Protein AF-A0A0S7CSK2-F1 (afdb_monomer_lite)

Structure (mmCIF, N/CA/C/O backbone):
data_AF-A0A0S7CSK2-F1
#
_entry.id   AF-A0A0S7CSK2-F1
#
loop_
_atom_site.group_PDB
_atom_site.id
_atom_site.type_symbol
_atom_site.label_atom_id
_atom_site.label_alt_id
_atom_site.label_comp_id
_atom_site.label_asym_id
_atom_site.label_entity_id
_atom_site.label_seq_id
_atom_site.pdbx_PDB_ins_code
_atom_site.Cartn_x
_atom_site.Cartn_y
_atom_site.Cartn_z
_atom_site.occupancy
_atom_site.B_iso_or_equiv
_atom_site.auth_seq_id
_atom_site.auth_comp_id
_atom_site.auth_asym_id
_atom_site.auth_atom_id
_atom_site.pdbx_PDB_model_num
ATOM 1 N N . MET A 1 1 ? -8.472 4.586 31.402 1.00 60.41 1 MET A N 1
ATOM 2 C CA . MET A 1 1 ? -7.124 5.013 30.947 1.00 60.41 1 MET A CA 1
ATOM 3 C C . MET A 1 1 ? -6.290 3.861 30.386 1.00 60.41 1 MET A C 1
ATOM 5 O O . MET A 1 1 ? -5.869 3.977 29.247 1.00 60.41 1 MET A O 1
ATOM 9 N N . LYS A 1 2 ? -6.118 2.730 31.095 1.00 77.56 2 LYS A N 1
ATOM 10 C CA . LYS A 1 2 ? -5.296 1.591 30.618 1.00 77.56 2 LYS A CA 1
ATOM 11 C C . LYS A 1 2 ? -5.677 1.072 29.217 1.00 77.56 2 LYS A C 1
ATOM 13 O O . LYS A 1 2 ? -4.796 0.855 28.397 1.00 77.56 2 LYS A O 1
ATOM 18 N N . THR A 1 3 ? -6.970 0.932 28.914 1.00 80.88 3 THR A N 1
ATOM 19 C CA . THR A 1 3 ? -7.446 0.451 27.600 1.00 80.88 3 THR A CA 1
ATOM 20 C C . THR A 1 3 ? -7.143 1.427 26.463 1.00 80.88 3 THR A C 1
ATOM 22 O O . THR A 1 3 ? -6.716 1.008 25.395 1.00 80.88 3 THR A O 1
ATOM 25 N N . VAL A 1 4 ? -7.298 2.732 26.705 1.00 86.69 4 VAL A N 1
ATOM 26 C CA . VAL A 1 4 ? -7.009 3.772 25.705 1.00 86.69 4 VAL A CA 1
ATOM 27 C C . VAL A 1 4 ? -5.518 3.788 25.374 1.00 86.69 4 VAL A C 1
ATOM 29 O O . VAL A 1 4 ? -5.161 3.769 24.204 1.00 86.69 4 VAL A O 1
ATOM 32 N N . SER A 1 5 ? -4.643 3.718 26.382 1.00 90.12 5 SER A N 1
ATOM 33 C CA . SER A 1 5 ? -3.192 3.641 26.163 1.00 90.12 5 SER A CA 1
ATOM 34 C C . SER A 1 5 ? -2.779 2.396 25.370 1.00 90.12 5 SER A C 1
ATOM 36 O O . SER A 1 5 ? -1.921 2.500 24.498 1.00 90.12 5 SER A O 1
ATOM 38 N N . LYS A 1 6 ? -3.416 1.236 25.611 1.00 90.12 6 LYS A N 1
ATOM 39 C CA . LYS A 1 6 ? -3.182 0.014 24.818 1.00 90.12 6 LYS A CA 1
ATOM 40 C C . LYS A 1 6 ? -3.583 0.198 23.348 1.00 90.12 6 LYS A C 1
ATOM 42 O O . LYS A 1 6 ? -2.832 -0.201 22.465 1.00 90.12 6 LYS A O 1
ATOM 47 N N . ILE A 1 7 ? -4.739 0.814 23.088 1.00 93.19 7 ILE A N 1
ATOM 48 C CA . ILE A 1 7 ? -5.220 1.077 21.720 1.00 93.19 7 ILE A CA 1
ATOM 49 C C . ILE A 1 7 ? -4.294 2.059 20.998 1.00 93.19 7 ILE A C 1
ATOM 51 O O . ILE A 1 7 ? -3.934 1.817 19.851 1.00 93.19 7 ILE A O 1
ATOM 55 N N . VAL A 1 8 ? -3.874 3.135 21.670 1.00 94.88 8 VAL A N 1
ATOM 56 C CA . VAL A 1 8 ? -2.944 4.120 21.098 1.00 94.88 8 VAL A CA 1
ATOM 57 C C . VAL A 1 8 ? -1.596 3.475 20.776 1.00 94.88 8 VAL A C 1
ATOM 59 O O . VAL A 1 8 ? -1.091 3.671 19.675 1.00 94.88 8 VAL A O 1
ATOM 62 N N . GLY A 1 9 ? -1.044 2.662 21.683 1.00 94.75 9 GLY A N 1
ATOM 63 C CA . GLY A 1 9 ? 0.193 1.916 21.424 1.00 94.75 9 GLY A CA 1
ATOM 64 C C . GLY A 1 9 ? 0.070 1.000 20.205 1.00 94.75 9 GLY A C 1
ATOM 65 O O . GLY A 1 9 ? 0.867 1.098 19.279 1.00 94.75 9 GLY A O 1
ATOM 66 N N . ALA A 1 10 ? -0.997 0.199 20.141 1.00 95.50 10 ALA A N 1
ATOM 67 C CA . ALA A 1 10 ? -1.250 -0.686 19.004 1.00 95.50 10 ALA A CA 1
ATOM 68 C C . ALA A 1 10 ? -1.441 0.074 17.680 1.00 95.50 10 ALA A C 1
ATOM 70 O O . ALA A 1 10 ? -1.034 -0.407 16.622 1.00 95.50 10 ALA A O 1
ATOM 71 N N . ALA A 1 11 ? -2.047 1.263 17.719 1.00 96.31 11 ALA A N 1
ATOM 72 C CA . ALA A 1 11 ? -2.178 2.107 16.540 1.00 96.31 11 ALA A CA 1
ATOM 73 C C . ALA A 1 11 ? -0.810 2.607 16.053 1.00 96.31 11 ALA A C 1
ATOM 75 O O . ALA A 1 11 ? -0.532 2.524 14.860 1.00 96.31 11 ALA A O 1
ATOM 76 N N . LEU A 1 12 ? 0.064 3.061 16.956 1.00 97.62 12 LEU A N 1
ATOM 77 C CA . LEU A 1 12 ? 1.427 3.479 16.609 1.00 97.62 12 LEU A CA 1
ATOM 78 C C . LEU A 1 12 ? 2.248 2.321 16.024 1.00 97.62 12 LEU A C 1
ATOM 80 O O . LEU A 1 12 ? 2.906 2.505 14.999 1.00 97.62 12 LEU A O 1
ATOM 84 N N . ASP A 1 13 ? 2.139 1.123 16.604 1.00 96.31 13 ASP A N 1
ATOM 85 C CA . ASP A 1 13 ? 2.776 -0.087 16.068 1.00 96.31 13 ASP A CA 1
ATOM 86 C C . ASP A 1 13 ? 2.270 -0.405 14.656 1.00 96.31 13 ASP A C 1
ATOM 88 O O . ASP A 1 13 ? 3.047 -0.751 13.765 1.00 96.31 13 ASP A O 1
ATOM 92 N N . GLY A 1 14 ? 0.964 -0.253 14.423 1.00 97.00 14 GLY A N 1
ATOM 93 C CA . GLY A 1 14 ? 0.372 -0.413 13.099 1.00 97.00 14 GLY A CA 1
ATOM 94 C C . GLY A 1 14 ? 0.844 0.634 12.088 1.00 97.00 14 GLY A C 1
ATOM 95 O O . GLY A 1 14 ? 1.073 0.279 10.932 1.00 97.00 14 GLY A O 1
ATOM 96 N N . VAL A 1 15 ? 1.066 1.887 12.503 1.00 97.94 15 VAL A N 1
ATOM 97 C CA . VAL A 1 15 ? 1.659 2.921 11.636 1.00 97.94 15 VAL A CA 1
ATOM 98 C C . VAL A 1 15 ? 3.089 2.544 11.256 1.00 97.94 15 VAL A C 1
ATOM 100 O O . VAL A 1 15 ? 3.424 2.529 10.070 1.00 97.94 15 VAL A O 1
ATOM 103 N N . ALA A 1 16 ? 3.920 2.203 12.243 1.00 97.88 16 ALA A N 1
ATOM 104 C CA . ALA A 1 16 ? 5.307 1.808 12.012 1.00 97.88 16 ALA A CA 1
ATOM 105 C C . ALA A 1 16 ? 5.396 0.560 11.116 1.00 97.88 16 ALA A C 1
ATOM 107 O O . ALA A 1 16 ? 6.156 0.541 10.146 1.00 97.88 16 ALA A O 1
ATOM 108 N N . GLY A 1 17 ? 4.565 -0.450 11.388 1.00 97.38 17 GLY A N 1
ATOM 109 C CA . GLY A 1 17 ? 4.471 -1.665 10.583 1.00 97.38 17 GLY A CA 1
ATOM 110 C C . GLY A 1 17 ? 3.996 -1.400 9.154 1.00 97.38 17 GLY A C 1
ATOM 111 O O . GLY A 1 17 ? 4.570 -1.943 8.212 1.00 97.38 17 GLY A O 1
ATOM 112 N N . GLY A 1 18 ? 3.000 -0.529 8.970 1.00 97.19 18 GLY A N 1
ATOM 113 C CA . GLY A 1 18 ? 2.500 -0.144 7.649 1.00 97.19 18 GLY A CA 1
ATOM 114 C C . GLY A 1 18 ? 3.541 0.596 6.810 1.00 97.19 18 GLY A C 1
ATOM 115 O O . GLY A 1 18 ? 3.712 0.287 5.630 1.00 97.19 18 GLY A O 1
ATOM 116 N N . LEU A 1 19 ? 4.290 1.520 7.422 1.00 96.94 19 LEU A N 1
ATOM 117 C CA . LEU A 1 19 ? 5.404 2.217 6.769 1.00 96.94 19 LEU A CA 1
ATOM 118 C C . LEU A 1 19 ? 6.522 1.248 6.368 1.00 96.94 19 LEU A C 1
ATOM 120 O O . LEU A 1 19 ? 6.993 1.289 5.230 1.00 96.94 19 LEU A O 1
ATOM 124 N N . ALA A 1 20 ? 6.915 0.348 7.274 1.00 97.62 20 ALA A N 1
ATOM 125 C CA . ALA A 1 20 ? 7.928 -0.664 6.993 1.00 97.62 20 ALA A CA 1
ATOM 126 C C . ALA A 1 20 ? 7.494 -1.600 5.853 1.00 97.62 20 ALA A C 1
ATOM 128 O O . ALA A 1 20 ? 8.274 -1.871 4.940 1.00 97.62 20 ALA A O 1
ATOM 129 N N . LEU A 1 21 ? 6.234 -2.042 5.858 1.00 96.56 21 LEU A N 1
ATOM 130 C CA . LEU A 1 21 ? 5.675 -2.883 4.803 1.00 96.56 21 LEU A CA 1
ATOM 131 C C . LEU A 1 21 ? 5.663 -2.163 3.447 1.00 96.56 21 LEU A C 1
ATOM 133 O O . LEU A 1 21 ? 6.101 -2.736 2.450 1.00 96.56 21 LEU A O 1
ATOM 137 N N . ALA A 1 22 ? 5.209 -0.908 3.404 1.00 95.56 22 ALA A N 1
ATOM 138 C CA . ALA A 1 22 ? 5.211 -0.105 2.183 1.00 95.56 22 ALA A CA 1
ATOM 139 C C . ALA A 1 22 ? 6.632 0.073 1.621 1.00 95.56 22 ALA A C 1
ATOM 141 O O . ALA A 1 22 ? 6.836 -0.056 0.412 1.00 95.56 22 ALA A O 1
ATOM 142 N N . PHE A 1 23 ? 7.621 0.295 2.491 1.00 95.00 23 PHE A N 1
ATOM 143 C CA . PHE A 1 23 ? 9.027 0.388 2.099 1.00 95.00 23 PHE A CA 1
ATOM 144 C C . PHE A 1 23 ? 9.560 -0.929 1.514 1.00 95.00 23 PHE A C 1
ATOM 146 O O . PHE A 1 23 ? 10.162 -0.925 0.441 1.00 95.00 23 PHE A O 1
ATOM 153 N N . ILE A 1 24 ? 9.287 -2.068 2.159 1.00 96.50 24 ILE A N 1
ATOM 154 C CA . ILE A 1 24 ? 9.699 -3.390 1.657 1.00 96.50 24 ILE A CA 1
ATOM 155 C C . ILE A 1 24 ? 9.079 -3.669 0.283 1.00 96.50 24 ILE A C 1
ATOM 157 O O . ILE A 1 24 ? 9.773 -4.115 -0.631 1.00 96.50 24 ILE A O 1
ATOM 161 N N . LEU A 1 25 ? 7.788 -3.374 0.111 1.00 95.25 25 LEU A N 1
ATOM 162 C CA . LEU A 1 25 ? 7.090 -3.549 -1.164 1.00 95.25 25 LEU A CA 1
ATOM 163 C C . LEU A 1 25 ? 7.661 -2.639 -2.260 1.00 95.25 25 LEU A C 1
ATOM 165 O O . LEU A 1 25 ? 7.833 -3.087 -3.392 1.00 95.25 25 LEU A O 1
ATOM 169 N N . CYS A 1 26 ? 8.006 -1.394 -1.927 1.00 94.56 26 CYS A N 1
ATOM 170 C CA . CYS A 1 26 ? 8.695 -0.475 -2.833 1.00 94.56 26 CYS A CA 1
ATOM 171 C C . CYS A 1 26 ? 10.027 -1.065 -3.328 1.00 94.56 26 CYS A C 1
ATOM 173 O O . CYS A 1 26 ? 10.259 -1.147 -4.540 1.00 94.56 26 CYS A O 1
ATOM 175 N N . VAL A 1 27 ? 10.870 -1.552 -2.410 1.00 95.56 27 VAL A N 1
ATOM 176 C CA . VAL A 1 27 ? 12.150 -2.191 -2.754 1.00 95.56 27 VAL A CA 1
ATOM 177 C C . VAL A 1 27 ? 11.924 -3.437 -3.612 1.00 95.56 27 VAL A C 1
ATOM 179 O O . VAL A 1 27 ? 12.580 -3.594 -4.640 1.00 95.56 27 VAL A O 1
ATOM 182 N N . ALA A 1 28 ? 10.967 -4.293 -3.253 1.00 96.06 28 ALA A N 1
ATOM 183 C CA . ALA A 1 28 ? 10.667 -5.508 -4.006 1.00 96.06 28 ALA A CA 1
ATOM 184 C C . ALA A 1 28 ? 10.258 -5.209 -5.460 1.00 96.06 28 ALA A C 1
ATOM 186 O O . ALA A 1 28 ? 10.817 -5.793 -6.389 1.00 96.06 28 ALA A O 1
ATOM 187 N N . VAL A 1 29 ? 9.338 -4.261 -5.675 1.00 96.12 29 VAL A N 1
ATOM 188 C CA . VAL A 1 29 ? 8.897 -3.852 -7.022 1.00 96.12 29 VAL A CA 1
ATOM 189 C C . VAL A 1 29 ? 10.062 -3.264 -7.825 1.00 96.12 29 VAL A C 1
ATOM 191 O O . VAL A 1 29 ? 10.216 -3.573 -9.006 1.00 96.12 29 VAL A O 1
ATOM 194 N N . SER A 1 30 ? 10.924 -2.481 -7.173 1.00 95.06 30 SER A N 1
ATOM 195 C CA . SER A 1 30 ? 12.126 -1.900 -7.781 1.00 95.06 30 SER A CA 1
ATOM 196 C C . SER A 1 30 ? 13.119 -2.970 -8.246 1.00 95.06 30 SER A C 1
ATOM 198 O O . SER A 1 30 ? 13.597 -2.931 -9.381 1.00 95.06 30 SER A O 1
ATOM 200 N N . VAL A 1 31 ? 13.394 -3.965 -7.397 1.00 95.69 31 VAL A N 1
ATOM 201 C CA . VAL A 1 31 ? 14.291 -5.086 -7.719 1.00 95.69 31 VAL A CA 1
ATOM 202 C C . VAL A 1 31 ? 13.735 -5.915 -8.877 1.00 95.69 31 VAL A C 1
ATOM 204 O O . VAL A 1 31 ? 14.488 -6.270 -9.786 1.00 95.69 31 VAL A O 1
ATOM 207 N N . ILE A 1 32 ? 12.425 -6.186 -8.897 1.00 95.88 32 ILE A N 1
ATOM 208 C CA . ILE A 1 32 ? 11.771 -6.888 -10.013 1.00 95.88 32 ILE A CA 1
ATOM 209 C C . ILE A 1 32 ? 11.928 -6.090 -11.313 1.00 95.88 32 ILE A C 1
ATOM 211 O O . ILE A 1 32 ? 12.325 -6.661 -12.328 1.00 95.88 32 ILE A O 1
ATOM 215 N N . ALA A 1 33 ? 11.681 -4.777 -11.293 1.00 96.12 33 ALA A N 1
ATOM 216 C CA . ALA A 1 33 ? 11.812 -3.944 -12.488 1.00 96.12 33 ALA A CA 1
ATOM 217 C C . ALA A 1 33 ? 13.244 -3.948 -13.050 1.00 96.12 33 ALA A C 1
ATOM 219 O O . ALA A 1 33 ? 13.450 -4.109 -14.254 1.00 96.12 33 ALA A O 1
ATOM 220 N N . ILE A 1 34 ? 14.249 -3.829 -12.176 1.00 94.56 34 ILE A N 1
ATOM 221 C CA . ILE A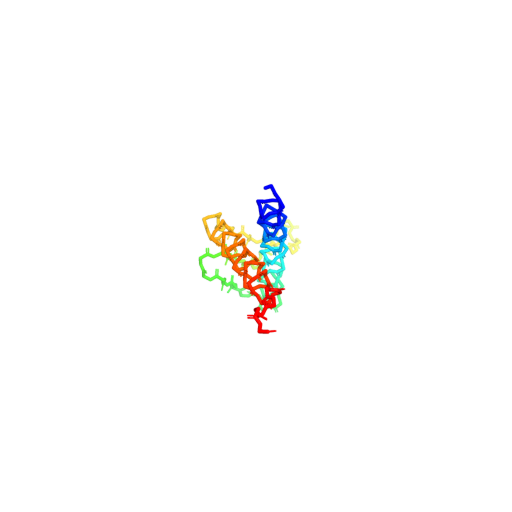 1 34 ? 15.664 -3.837 -12.571 1.00 94.56 34 ILE A CA 1
ATOM 222 C C . ILE A 1 34 ? 16.074 -5.206 -13.126 1.00 94.56 34 ILE A C 1
ATOM 224 O O . ILE A 1 34 ? 16.661 -5.276 -14.208 1.00 94.56 34 ILE A O 1
ATOM 228 N N . SER A 1 35 ? 15.763 -6.283 -12.399 1.00 95.38 35 SER A N 1
ATOM 229 C CA . SER A 1 35 ? 16.189 -7.649 -12.742 1.00 95.38 35 SER A CA 1
ATOM 230 C C . SER A 1 35 ? 15.543 -8.178 -14.020 1.00 95.38 35 SER A C 1
ATOM 232 O O . SER A 1 35 ? 16.204 -8.858 -14.800 1.00 95.38 35 SER A O 1
ATOM 234 N N . THR A 1 36 ? 14.278 -7.837 -14.267 1.00 94.12 36 THR A N 1
ATOM 235 C CA . THR A 1 36 ? 13.545 -8.278 -15.466 1.00 94.12 36 THR A CA 1
ATOM 236 C C . THR A 1 36 ? 13.717 -7.337 -16.655 1.00 94.12 36 THR A C 1
ATOM 238 O O . THR A 1 36 ? 13.339 -7.681 -17.774 1.00 94.12 36 THR A O 1
ATOM 241 N N . GLY A 1 37 ? 14.231 -6.123 -16.426 1.00 90.69 37 GLY A N 1
ATOM 242 C CA . GLY A 1 37 ? 14.269 -5.059 -17.431 1.00 90.69 37 GLY A CA 1
ATOM 243 C C . GLY A 1 37 ? 12.886 -4.616 -17.919 1.00 90.69 37 GLY A C 1
ATOM 244 O O . GLY A 1 37 ? 12.795 -3.910 -18.917 1.00 90.69 37 GLY A O 1
ATOM 245 N N . SER A 1 38 ? 11.820 -5.037 -17.237 1.00 89.69 38 SER A N 1
ATOM 246 C CA . SER A 1 38 ? 10.430 -4.786 -17.606 1.00 89.69 38 SER A CA 1
ATOM 247 C C . SER A 1 38 ? 9.740 -3.936 -16.544 1.00 89.69 38 SER A C 1
ATOM 249 O O . SER A 1 38 ? 10.186 -3.842 -15.401 1.00 89.69 38 SER A O 1
ATOM 251 N N . ARG A 1 39 ? 8.619 -3.310 -16.910 1.00 94.62 39 ARG A N 1
ATOM 252 C CA . ARG A 1 39 ? 7.785 -2.561 -15.964 1.00 94.62 39 ARG A CA 1
ATOM 253 C C . ARG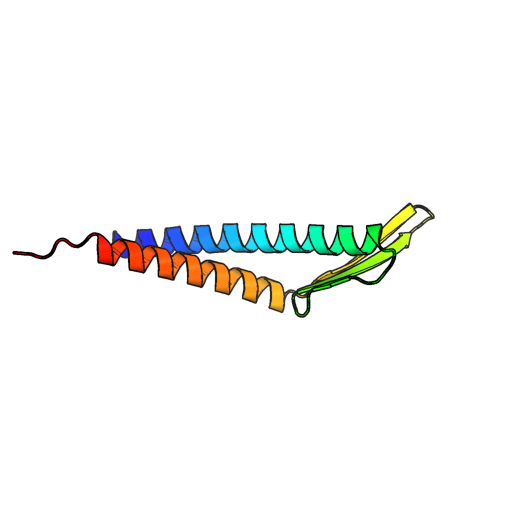 A 1 39 ? 7.203 -3.510 -14.911 1.00 94.62 39 ARG A C 1
ATOM 255 O O . ARG A 1 39 ? 6.439 -4.411 -15.249 1.00 94.62 39 ARG A O 1
ATOM 262 N N . ALA A 1 40 ? 7.497 -3.258 -13.639 1.00 96.81 40 ALA A N 1
ATOM 263 C CA . ALA A 1 40 ? 6.889 -3.938 -12.502 1.00 96.81 40 ALA A CA 1
ATOM 264 C C . ALA A 1 40 ? 5.818 -3.038 -11.880 1.00 96.81 40 ALA A C 1
ATOM 266 O O . ALA A 1 40 ? 6.035 -1.849 -11.652 1.00 96.81 40 ALA A O 1
ATOM 267 N N . THR A 1 41 ? 4.637 -3.590 -11.617 1.00 96.50 41 THR A N 1
ATOM 268 C CA . THR A 1 41 ? 3.523 -2.828 -11.042 1.00 96.50 41 THR A CA 1
ATOM 269 C C . THR A 1 41 ? 2.925 -3.597 -9.879 1.00 96.50 41 THR A C 1
ATOM 271 O O . THR A 1 41 ? 2.551 -4.757 -10.028 1.00 96.50 41 THR A O 1
ATOM 274 N N . LEU A 1 42 ? 2.806 -2.924 -8.738 1.00 94.94 42 LEU A N 1
ATOM 275 C CA . LEU A 1 42 ? 1.955 -3.325 -7.631 1.00 94.94 42 LEU A CA 1
ATOM 276 C C . LEU A 1 42 ? 0.694 -2.449 -7.686 1.00 94.94 42 LEU A C 1
ATOM 278 O O . LEU A 1 42 ? 0.766 -1.266 -7.330 1.00 94.94 42 LEU A O 1
ATOM 282 N N . PRO A 1 43 ? -0.439 -2.978 -8.182 1.00 94.12 43 PRO A N 1
ATOM 283 C CA . PRO A 1 43 ? -1.629 -2.182 -8.450 1.00 94.12 43 PRO A CA 1
ATOM 284 C C . PRO A 1 43 ? -2.079 -1.375 -7.234 1.00 94.12 43 PRO A C 1
ATOM 286 O O . PRO A 1 43 ? -2.136 -1.880 -6.116 1.00 94.12 43 PRO A O 1
ATOM 289 N N . GLY A 1 44 ? -2.380 -0.098 -7.464 1.00 92.19 44 GLY A N 1
ATOM 290 C CA . GLY A 1 44 ? -2.804 0.825 -6.413 1.00 92.19 44 GLY A CA 1
ATOM 291 C C . GLY A 1 44 ? -1.684 1.338 -5.506 1.00 92.19 44 GLY A C 1
ATOM 292 O O . GLY A 1 44 ? -1.952 2.267 -4.759 1.00 92.19 44 GLY A O 1
ATOM 293 N N . LEU A 1 45 ? -0.454 0.816 -5.588 1.00 94.12 45 LEU A N 1
ATOM 294 C CA . LEU A 1 45 ? 0.657 1.193 -4.704 1.00 94.12 45 LEU A CA 1
ATOM 295 C C . LEU A 1 45 ? 1.852 1.773 -5.454 1.00 94.12 45 LEU A C 1
ATOM 297 O O . LEU A 1 45 ? 2.207 2.926 -5.230 1.00 94.12 45 LEU A O 1
ATOM 301 N N . PHE A 1 46 ? 2.471 0.991 -6.337 1.00 95.12 46 PHE A N 1
ATOM 302 C CA . PHE A 1 46 ? 3.752 1.347 -6.944 1.00 95.12 46 PHE A CA 1
ATOM 303 C C . PHE A 1 46 ? 3.808 0.907 -8.399 1.00 95.12 46 PHE A C 1
ATOM 305 O O . PHE A 1 46 ? 3.367 -0.185 -8.753 1.00 95.12 46 PHE A O 1
ATOM 312 N N . THR A 1 47 ? 4.418 1.729 -9.240 1.00 96.19 47 THR A N 1
ATOM 313 C CA . THR A 1 47 ? 4.950 1.290 -10.529 1.00 96.19 47 THR A CA 1
ATOM 314 C C . THR A 1 47 ? 6.437 1.599 -10.551 1.00 96.19 47 THR A C 1
ATOM 316 O O . THR A 1 47 ? 6.828 2.712 -10.209 1.00 96.19 47 THR A O 1
ATOM 319 N N . ALA A 1 48 ? 7.252 0.635 -10.965 1.00 96.56 48 ALA A N 1
ATOM 320 C CA . ALA A 1 48 ? 8.669 0.839 -11.210 1.00 96.56 48 ALA A CA 1
ATOM 321 C C . ALA A 1 48 ? 9.033 0.349 -12.612 1.00 96.56 48 ALA A C 1
ATOM 323 O O . ALA A 1 48 ? 8.617 -0.734 -13.032 1.00 96.56 48 ALA A O 1
ATOM 324 N N . THR A 1 49 ? 9.843 1.128 -13.315 1.00 96.06 49 THR A N 1
ATOM 325 C CA . THR A 1 49 ? 10.398 0.746 -14.613 1.00 96.06 49 THR A CA 1
ATOM 326 C C . THR A 1 49 ? 11.902 0.968 -14.586 1.00 96.06 49 THR A C 1
ATOM 328 O O . THR A 1 49 ? 12.385 1.971 -14.057 1.00 96.06 49 THR A O 1
ATOM 331 N N . ARG A 1 50 ? 12.657 0.017 -15.142 1.00 93.75 50 ARG A N 1
ATOM 332 C CA . ARG A 1 50 ? 14.092 0.192 -15.356 1.00 93.75 50 ARG A CA 1
ATOM 333 C C . ARG A 1 50 ? 14.308 1.294 -16.392 1.00 93.75 50 ARG A C 1
ATOM 335 O O . ARG A 1 50 ? 13.827 1.172 -17.514 1.00 93.75 50 ARG A O 1
ATOM 342 N N . GLY A 1 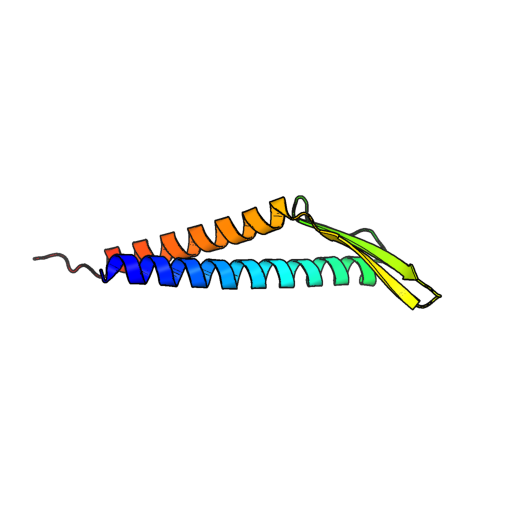51 ? 15.060 2.319 -16.017 1.00 90.00 51 GLY A N 1
ATOM 343 C CA . GLY A 1 51 ? 15.472 3.410 -16.892 1.00 90.00 51 GLY A CA 1
ATOM 344 C C . GLY A 1 51 ? 16.992 3.514 -16.991 1.00 90.00 51 GLY A C 1
ATOM 345 O O . GLY A 1 51 ? 17.744 2.701 -16.436 1.00 90.00 51 GLY A O 1
ATOM 346 N N . ALA A 1 52 ? 17.446 4.542 -17.697 1.00 89.44 52 ALA A N 1
ATOM 347 C CA . ALA A 1 52 ? 18.842 4.945 -17.725 1.00 89.44 52 ALA A CA 1
ATOM 348 C C . ALA A 1 52 ? 18.924 6.470 -17.682 1.00 89.44 52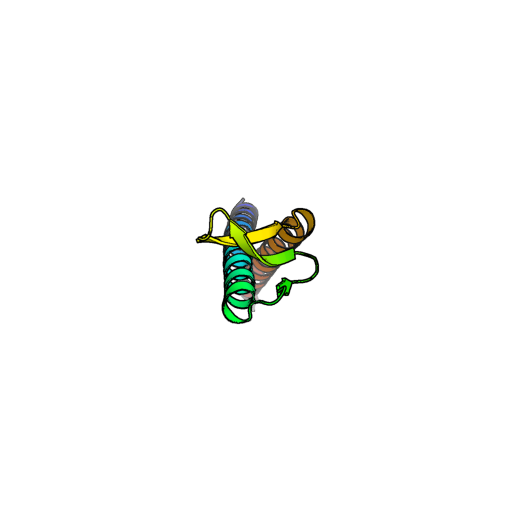 ALA A C 1
ATOM 350 O O . ALA A 1 52 ? 18.247 7.147 -18.452 1.00 89.44 52 ALA A O 1
ATOM 351 N N . GLU A 1 53 ? 19.773 7.000 -16.807 1.00 88.44 53 GLU A N 1
ATOM 352 C CA . GLU A 1 53 ? 20.021 8.435 -16.689 1.00 88.44 53 GLU A CA 1
ATOM 353 C C . GLU A 1 53 ? 21.534 8.659 -16.734 1.00 88.44 53 GLU A C 1
ATOM 355 O O . GLU A 1 53 ? 22.286 8.041 -15.981 1.00 88.44 53 GLU A O 1
ATOM 360 N N . ASN A 1 54 ? 22.004 9.478 -17.680 1.00 89.75 54 ASN A N 1
ATOM 361 C CA . ASN A 1 54 ? 23.435 9.726 -17.923 1.00 89.75 54 ASN A CA 1
ATOM 362 C C . ASN A 1 54 ? 24.279 8.449 -18.135 1.00 89.75 54 ASN A C 1
ATOM 364 O O . ASN A 1 54 ? 25.443 8.387 -17.746 1.00 89.75 54 ASN A O 1
ATOM 368 N N . GLY A 1 55 ? 23.691 7.410 -18.737 1.00 86.88 55 GLY A N 1
ATOM 369 C CA . GLY A 1 55 ? 24.359 6.124 -18.979 1.00 86.88 55 GLY A CA 1
ATOM 370 C C . GLY A 1 55 ? 24.465 5.212 -17.750 1.00 86.88 55 GLY A C 1
ATOM 371 O O . GLY A 1 55 ? 24.966 4.095 -17.874 1.00 86.88 55 GLY A O 1
ATOM 372 N N . ALA A 1 56 ? 23.967 5.645 -16.589 1.00 88.88 56 ALA A N 1
ATOM 373 C CA . ALA A 1 56 ? 23.869 4.833 -15.383 1.00 88.88 56 ALA A CA 1
ATOM 374 C C . ALA A 1 56 ? 22.480 4.191 -15.251 1.00 88.88 56 ALA A C 1
ATOM 376 O O . ALA A 1 56 ? 21.488 4.682 -15.794 1.00 88.88 56 ALA A O 1
ATOM 377 N N . LEU A 1 57 ? 22.409 3.080 -14.511 1.00 89.38 57 LEU A N 1
ATOM 378 C CA . LEU A 1 57 ? 21.144 2.439 -14.163 1.00 89.38 57 LEU A CA 1
ATOM 379 C C . LEU A 1 57 ? 20.296 3.408 -13.332 1.00 89.38 57 LEU A C 1
ATOM 381 O O . LEU A 1 57 ? 20.713 3.814 -12.248 1.00 89.38 57 LEU A O 1
ATOM 385 N N . ALA A 1 58 ? 19.099 3.718 -13.822 1.00 91.44 58 ALA A N 1
ATOM 386 C CA . ALA A 1 58 ? 18.123 4.535 -13.118 1.00 91.44 58 ALA A CA 1
ATOM 387 C C . ALA A 1 58 ? 16.825 3.749 -12.910 1.00 91.44 58 ALA A C 1
ATOM 389 O O . ALA A 1 58 ? 16.541 2.767 -13.606 1.00 91.44 58 ALA A O 1
ATOM 390 N N . LEU A 1 59 ? 16.032 4.183 -11.936 1.00 92.25 59 LEU A N 1
ATOM 391 C CA . LEU A 1 59 ? 14.718 3.619 -11.674 1.00 92.25 59 LEU A CA 1
ATOM 392 C C . LEU A 1 59 ? 13.674 4.725 -11.758 1.00 92.25 59 LEU A C 1
ATOM 394 O O . LEU A 1 59 ? 13.665 5.647 -10.946 1.00 92.25 59 LEU A O 1
ATOM 398 N N . GLU A 1 60 ? 12.760 4.594 -12.710 1.00 93.31 60 GLU A N 1
ATOM 399 C CA . GLU A 1 60 ? 11.583 5.447 -12.772 1.00 93.31 60 GLU A CA 1
ATOM 400 C C . GLU A 1 60 ? 10.527 4.870 -11.835 1.00 93.31 60 GLU A C 1
ATOM 402 O O . GLU A 1 60 ? 9.898 3.850 -12.131 1.00 93.31 60 GLU A O 1
ATOM 407 N N . PHE A 1 61 ? 10.366 5.505 -10.676 1.00 93.38 61 PHE A N 1
ATOM 408 C CA . PHE A 1 61 ? 9.447 5.062 -9.637 1.00 93.38 61 PHE A CA 1
ATOM 409 C C . PHE A 1 61 ? 8.255 6.011 -9.514 1.00 93.38 61 PHE A C 1
ATOM 411 O O . PHE A 1 61 ? 8.416 7.211 -9.301 1.00 93.38 61 PHE A O 1
ATOM 418 N N . GLN A 1 62 ? 7.047 5.463 -9.615 1.00 94.88 62 GLN A N 1
ATOM 419 C CA . GLN A 1 62 ? 5.792 6.200 -9.503 1.00 94.88 62 GLN A CA 1
ATOM 420 C C . GLN A 1 62 ? 5.017 5.695 -8.278 1.00 94.88 62 GLN A C 1
ATOM 422 O O . GLN A 1 62 ? 4.357 4.648 -8.353 1.00 94.88 62 GLN A O 1
ATOM 427 N N . PRO A 1 63 ? 5.106 6.399 -7.136 1.00 93.38 63 PRO A N 1
ATOM 428 C CA . PRO A 1 63 ? 4.348 6.053 -5.945 1.00 93.38 63 PRO A CA 1
ATOM 429 C C . PRO A 1 63 ? 2.888 6.497 -6.053 1.00 93.38 63 PRO A C 1
ATOM 431 O O . PRO A 1 63 ? 2.580 7.580 -6.548 1.00 93.38 63 PRO A O 1
ATOM 434 N N . ASN A 1 64 ? 1.985 5.693 -5.495 1.00 96.12 64 ASN A N 1
ATOM 435 C CA . ASN A 1 64 ? 0.603 6.075 -5.244 1.00 96.12 64 ASN A CA 1
ATOM 436 C C . ASN A 1 64 ? 0.405 6.343 -3.746 1.00 96.12 64 ASN A C 1
ATOM 438 O O . ASN A 1 64 ? 0.261 5.425 -2.934 1.00 96.12 64 ASN A O 1
ATOM 442 N N . PHE A 1 65 ? 0.369 7.626 -3.385 1.00 92.44 65 PHE A N 1
ATOM 443 C CA . PHE A 1 65 ? 0.198 8.069 -2.001 1.00 92.44 65 PHE A CA 1
ATOM 444 C C . PHE A 1 65 ? -1.106 7.583 -1.368 1.00 92.44 65 PHE A C 1
ATOM 446 O O . PHE A 1 65 ? -1.098 7.189 -0.204 1.00 92.44 65 PHE A O 1
ATOM 453 N N . ALA A 1 66 ? -2.206 7.552 -2.124 1.00 95.00 66 ALA A N 1
ATOM 454 C CA . ALA A 1 66 ? -3.479 7.056 -1.611 1.00 95.00 66 ALA A CA 1
ATOM 455 C C . ALA A 1 66 ? -3.378 5.568 -1.246 1.00 95.00 66 ALA A C 1
ATOM 457 O O . ALA A 1 66 ? -3.799 5.169 -0.162 1.00 95.00 66 ALA A O 1
ATOM 458 N N . GLY A 1 67 ? -2.737 4.764 -2.099 1.00 93.88 67 GLY A N 1
ATOM 459 C CA . GLY A 1 67 ? -2.459 3.359 -1.803 1.00 93.88 67 GLY A CA 1
ATOM 460 C C . GLY A 1 67 ? -1.620 3.163 -0.548 1.00 93.88 67 GLY A C 1
ATOM 461 O O . GLY A 1 67 ? -1.945 2.319 0.286 1.00 93.88 67 GLY A O 1
ATOM 462 N N . MET A 1 68 ? -0.567 3.966 -0.378 1.00 94.44 68 MET A N 1
ATOM 463 C CA . MET A 1 68 ? 0.285 3.893 0.814 1.00 94.44 68 MET A CA 1
ATOM 464 C C . MET A 1 68 ? -0.493 4.222 2.092 1.00 94.44 68 MET A C 1
ATOM 466 O O . MET A 1 68 ? -0.373 3.500 3.081 1.00 94.44 68 MET A O 1
ATOM 470 N N . VAL A 1 69 ? -1.336 5.260 2.064 1.00 95.56 69 VAL A N 1
ATOM 471 C CA . VAL A 1 69 ? -2.212 5.604 3.194 1.00 95.56 69 VAL A CA 1
ATOM 472 C C . VAL A 1 69 ? -3.169 4.456 3.511 1.00 95.56 69 VAL A C 1
ATOM 474 O O . VAL A 1 69 ? -3.347 4.130 4.683 1.00 95.56 69 VAL A O 1
ATOM 477 N N . VAL A 1 70 ? -3.738 3.800 2.495 1.00 95.88 70 VAL A N 1
ATOM 478 C CA . VAL A 1 70 ? -4.610 2.632 2.689 1.00 95.88 70 VAL A CA 1
ATOM 479 C C . VAL A 1 70 ? -3.857 1.478 3.350 1.00 95.88 70 VAL A C 1
ATOM 481 O O . VAL A 1 70 ? -4.370 0.903 4.306 1.00 95.88 70 VAL A O 1
ATOM 484 N N . VAL A 1 71 ? -2.635 1.160 2.912 1.00 95.69 71 VAL A N 1
ATOM 485 C CA . VAL A 1 71 ? -1.817 0.108 3.545 1.00 95.69 71 VAL A CA 1
ATOM 486 C C . VAL A 1 71 ? -1.557 0.428 5.013 1.00 95.69 71 VAL A C 1
ATOM 488 O O . VAL A 1 71 ? -1.786 -0.425 5.867 1.00 95.69 71 VAL A O 1
ATOM 491 N N . ILE A 1 72 ? -1.158 1.663 5.321 1.00 97.25 72 ILE A N 1
ATOM 492 C CA . ILE A 1 72 ? -0.918 2.096 6.702 1.00 97.25 72 ILE A CA 1
ATOM 493 C C . ILE A 1 72 ? -2.204 1.992 7.527 1.00 97.25 72 ILE A C 1
ATOM 495 O O . ILE A 1 72 ? -2.186 1.431 8.621 1.00 97.25 72 ILE A O 1
ATOM 499 N N . ALA A 1 73 ? -3.332 2.473 7.002 1.00 97.50 73 ALA A N 1
ATOM 500 C CA . ALA A 1 73 ? -4.619 2.409 7.686 1.00 97.50 73 ALA A CA 1
ATOM 501 C C . ALA A 1 73 ? -5.051 0.960 7.969 1.00 97.50 73 ALA A C 1
ATOM 503 O O . ALA A 1 73 ? -5.528 0.662 9.065 1.00 97.50 73 ALA A O 1
ATOM 504 N N . LEU A 1 74 ? -4.838 0.045 7.019 1.00 97.56 74 LEU A N 1
ATOM 505 C CA . LEU A 1 74 ? -5.111 -1.378 7.208 1.00 97.56 74 LEU A CA 1
ATOM 506 C C . LEU A 1 74 ? -4.174 -2.003 8.249 1.00 97.56 74 LEU A C 1
ATOM 508 O O . LEU A 1 74 ? -4.641 -2.764 9.094 1.00 97.56 74 LEU A O 1
ATOM 512 N N . SER A 1 75 ? -2.885 -1.656 8.251 1.00 97.94 75 SER A N 1
ATOM 513 C CA . SER A 1 75 ? -1.939 -2.112 9.278 1.00 97.94 75 SER A CA 1
ATOM 514 C C . SER A 1 75 ? -2.326 -1.619 10.675 1.00 97.94 75 SER A C 1
ATOM 516 O O . SER A 1 75 ? -2.330 -2.409 11.618 1.00 97.94 75 SER A O 1
ATOM 518 N N . VAL A 1 76 ? -2.737 -0.353 10.808 1.00 98.19 76 VAL A N 1
ATOM 519 C CA . VAL A 1 76 ? -3.296 0.208 12.050 1.00 98.19 76 VAL A CA 1
ATOM 520 C C . VAL A 1 76 ? -4.529 -0.565 12.494 1.00 98.19 76 VAL A C 1
ATOM 522 O O . VAL A 1 76 ? -4.602 -0.992 13.648 1.00 98.19 76 VAL A O 1
ATOM 525 N N . LEU A 1 77 ? -5.479 -0.786 11.584 1.00 97.88 77 LEU A N 1
ATOM 526 C CA . LEU A 1 77 ? -6.709 -1.507 11.888 1.00 97.88 77 LEU A CA 1
ATOM 527 C C . LEU A 1 77 ? -6.413 -2.925 12.387 1.00 97.88 77 LEU A C 1
ATOM 529 O O . LEU A 1 77 ? -6.948 -3.330 13.418 1.00 97.88 77 LEU A O 1
ATOM 533 N N . VAL A 1 78 ? -5.531 -3.659 11.704 1.00 97.62 78 VAL A N 1
ATOM 534 C CA . VAL A 1 78 ? -5.124 -5.011 12.109 1.00 97.62 78 VAL A CA 1
ATOM 535 C C . VAL A 1 78 ? -4.477 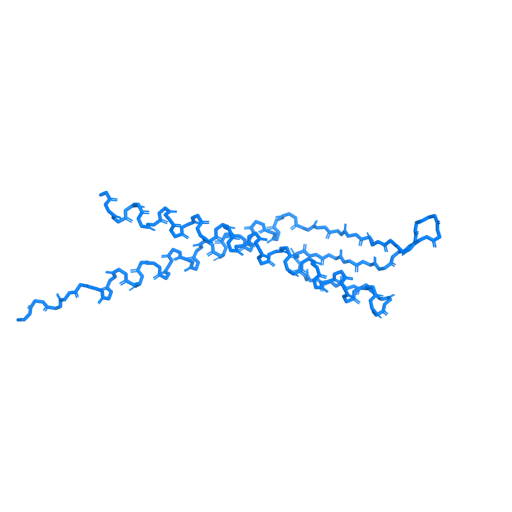-4.993 13.493 1.00 97.62 78 VAL A C 1
ATOM 537 O O . VAL A 1 78 ? -4.890 -5.768 14.358 1.00 97.62 78 VAL A O 1
ATOM 540 N N . SER A 1 79 ? -3.519 -4.098 13.745 1.00 96.75 79 SER A N 1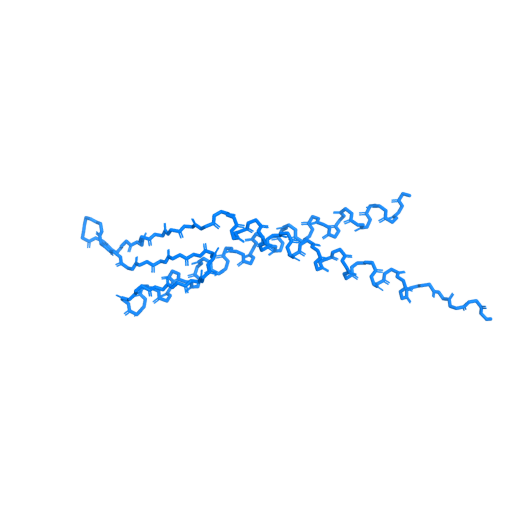
ATOM 541 C CA . SER A 1 79 ? -2.846 -4.008 15.047 1.00 96.75 79 SER A CA 1
ATOM 542 C C . SER A 1 79 ? -3.821 -3.693 16.183 1.00 96.75 79 SER A C 1
ATOM 544 O O . SER A 1 79 ? -3.792 -4.355 17.225 1.00 96.75 79 SER A O 1
ATOM 546 N N . VAL A 1 80 ? -4.739 -2.745 15.974 1.00 96.19 80 VAL A N 1
ATOM 547 C CA . VAL A 1 80 ? -5.764 -2.385 16.963 1.00 96.19 80 VAL A CA 1
ATOM 548 C C . VAL A 1 80 ? -6.727 -3.548 17.209 1.00 96.19 80 VAL A C 1
ATOM 550 O O . VAL A 1 80 ? -6.966 -3.900 18.365 1.00 96.19 80 VAL A O 1
ATOM 553 N N . VAL A 1 81 ? -7.239 -4.194 16.156 1.00 96.00 81 VAL A N 1
ATOM 554 C CA . VAL A 1 81 ? -8.131 -5.360 16.284 1.00 96.00 81 VAL A CA 1
ATOM 555 C C . VAL A 1 81 ? -7.444 -6.479 17.068 1.00 96.00 81 VAL A C 1
ATOM 557 O O . VAL A 1 81 ? -8.043 -7.051 17.979 1.00 96.00 81 VAL A O 1
ATOM 560 N N . MET A 1 82 ? -6.174 -6.765 16.779 1.00 93.94 82 MET A N 1
ATOM 561 C CA . MET A 1 82 ? -5.409 -7.788 17.494 1.00 93.94 82 MET A CA 1
ATOM 562 C C . MET A 1 82 ? -5.186 -7.428 18.968 1.00 93.94 82 MET A C 1
ATOM 564 O O . MET A 1 82 ? -5.319 -8.296 19.835 1.00 93.94 82 MET A O 1
ATOM 568 N N . ALA A 1 83 ? -4.907 -6.162 19.279 1.00 92.19 83 ALA A N 1
ATOM 569 C CA . ALA A 1 83 ? -4.755 -5.695 20.655 1.00 92.19 83 ALA A CA 1
ATOM 570 C C . ALA A 1 83 ? -6.066 -5.791 21.458 1.00 92.19 83 ALA A C 1
ATOM 572 O O . ALA A 1 83 ? -6.054 -6.209 22.623 1.00 92.19 83 ALA A O 1
ATOM 573 N N . VAL A 1 84 ? -7.202 -5.465 20.833 1.00 91.31 84 VAL A N 1
ATOM 574 C CA . VAL A 1 84 ? -8.531 -5.607 21.448 1.00 91.31 84 VAL A CA 1
ATOM 575 C C . VAL A 1 84 ? -8.851 -7.081 21.702 1.00 91.31 84 VAL A C 1
ATOM 577 O O . VAL A 1 84 ? -9.200 -7.429 22.830 1.00 91.31 84 VAL A O 1
ATOM 580 N N . ARG A 1 85 ? -8.648 -7.963 20.711 1.00 91.00 85 ARG A N 1
ATOM 581 C CA . ARG A 1 85 ? -8.900 -9.411 20.857 1.00 91.00 85 ARG A CA 1
ATOM 582 C C . ARG A 1 85 ? -8.051 -10.052 21.956 1.00 91.00 85 ARG A C 1
ATOM 584 O O . ARG A 1 85 ? -8.550 -10.899 22.693 1.00 91.00 85 ARG A O 1
ATOM 591 N N . ARG A 1 86 ? -6.786 -9.641 22.098 1.00 86.69 86 ARG A N 1
ATOM 592 C CA . ARG A 1 86 ? -5.921 -10.100 23.200 1.00 86.69 86 ARG A CA 1
ATOM 593 C C . ARG A 1 86 ? -6.435 -9.632 24.559 1.00 86.69 86 ARG A C 1
ATOM 595 O O . ARG A 1 86 ? -6.421 -10.404 25.507 1.00 86.69 86 ARG A O 1
ATOM 602 N N . SER A 1 87 ? -6.934 -8.400 24.637 1.00 79.88 87 SER A N 1
ATOM 603 C CA . SER A 1 87 ? -7.441 -7.833 25.890 1.00 79.88 87 SER A CA 1
ATOM 604 C C . SER A 1 87 ? -8.737 -8.499 26.368 1.00 79.88 87 SER A C 1
ATOM 606 O O . SER A 1 87 ? -8.945 -8.598 27.572 1.00 79.88 87 SER A O 1
ATOM 608 N N . THR A 1 88 ? -9.601 -8.975 25.463 1.00 75.94 88 THR A N 1
ATOM 609 C CA . THR A 1 88 ? -10.820 -9.718 25.842 1.00 75.94 88 THR A CA 1
ATOM 610 C C . THR A 1 88 ? -10.536 -11.156 26.273 1.00 75.94 88 THR A C 1
ATOM 612 O O . THR A 1 88 ? -11.270 -11.688 27.095 1.00 75.94 88 THR A O 1
ATOM 615 N N . ALA A 1 89 ? -9.476 -11.781 25.752 1.00 73.94 89 ALA A N 1
ATOM 616 C CA . ALA A 1 89 ? -9.082 -13.140 26.133 1.00 73.94 89 ALA A CA 1
ATOM 617 C C . ALA A 1 89 ? -8.470 -13.232 27.547 1.00 73.94 89 ALA A C 1
ATOM 619 O O . ALA A 1 89 ? -8.455 -14.304 28.138 1.00 73.94 89 ALA A O 1
ATOM 620 N N . GLU A 1 90 ? -7.969 -12.119 28.088 1.00 63.56 90 GLU A N 1
ATOM 621 C CA . GLU A 1 90 ? -7.312 -12.048 29.403 1.00 63.56 90 GLU A CA 1
ATOM 622 C C . GLU A 1 90 ? -8.305 -11.862 30.574 1.00 63.56 90 GLU A C 1
ATOM 624 O O . GLU A 1 90 ? -7.903 -11.896 31.731 1.00 63.56 90 GLU A O 1
ATOM 629 N N . SER A 1 91 ? -9.602 -11.674 30.295 1.00 55.38 91 SER A N 1
ATOM 630 C CA . SER A 1 91 ? -10.677 -11.602 31.297 1.00 55.38 91 SER A CA 1
ATOM 631 C C . SER A 1 91 ? -11.028 -13.011 31.805 1.00 55.38 91 SER A C 1
ATOM 633 O O . SER A 1 91 ? -11.676 -13.746 31.057 1.00 55.38 91 SER A O 1
ATOM 635 N N . PRO A 1 92 ? -10.664 -13.413 33.040 1.00 54.94 92 PRO A N 1
ATOM 636 C CA . PRO A 1 92 ? -11.017 -14.728 33.568 1.00 54.94 92 PRO A CA 1
ATOM 637 C C . PRO A 1 92 ? -12.533 -14.811 33.779 1.00 54.94 92 PRO A C 1
ATOM 639 O O . PRO A 1 92 ? -13.130 -13.886 34.329 1.00 54.94 92 PRO A O 1
ATOM 642 N N . ASP A 1 93 ? -13.142 -15.912 33.335 1.00 58.38 93 ASP A N 1
ATOM 643 C CA . ASP A 1 93 ? -14.527 -16.283 33.653 1.00 58.38 93 ASP A CA 1
ATOM 644 C C . ASP A 1 93 ? -14.684 -16.329 35.189 1.00 58.38 93 ASP A C 1
ATOM 646 O O . ASP A 1 93 ? -13.939 -17.075 35.835 1.00 58.38 93 ASP A O 1
ATOM 650 N N . PRO A 1 94 ? -15.575 -15.527 35.806 1.00 61.56 94 PRO A N 1
ATOM 651 C CA . PRO A 1 94 ? -15.834 -15.604 37.235 1.00 61.56 94 PRO A CA 1
ATOM 652 C C . PRO A 1 94 ? -16.718 -16.830 37.494 1.00 61.56 94 PRO A C 1
ATOM 654 O O . PRO A 1 94 ? -17.945 -16.729 37.527 1.00 61.56 94 PRO A O 1
ATOM 657 N N . ARG A 1 95 ? -16.090 -17.996 37.645 1.00 49.12 95 ARG A N 1
ATOM 658 C CA . ARG A 1 95 ? -16.713 -19.179 38.246 1.00 49.12 95 ARG A CA 1
ATOM 659 C C . ARG A 1 95 ? -16.072 -19.483 39.585 1.00 49.12 95 ARG A C 1
ATOM 661 O O . ARG A 1 95 ? -14.824 -19.453 39.649 1.00 49.12 95 ARG A O 1
#

Sequence (95 aa):
MKTVSKIVGAALDGVAGGLALAFILCVAVSVIAISTGSRATLPGLFTATRGAENGALALEFQPNFAGMVVVIALSVLVSVVMAVRRSTAESPDPR

Secondary structure (DSSP, 8-state):
-HHHHHHHHHHHHHHHHHHHHHHHHHHHHHHHHHHHSS-EEETTTEEEEEEEETTEEEEEEEE-HHHHHHHHHHHHHHHHHHHHHHHHHTS----

Radius of gyration: 19.43 Å; chains: 1; bounding box: 41×29×57 Å

Foldseek 3Di:
DVLVVLLVVLLVVLLVVLVVVLVVVQVVQQCCQQVVQAWGDDPQAKIWHFDDDPNDTDIDIDGRPVSSVVSSVVSSVVSNVVSVVVVVVPDDDPD

pLDDT: mean 90.81, std 10.52, range [49.12, 98.19]